Protein AF-A0A838MHH5-F1 (afdb_monomer)

Secondary structure (DSSP, 8-state):
----HHHHHHSHHHHHHHHHHHHHHHHHHHHHHHHHHHHHSPEEEE-TTT-EEEETTS-EEETTTTT-PPPTT----HHHHHHHHHHHHS-TT-TTTEETTEE-HHHHHHH-SS--SS--EEEE--EEEE--HHHHHHHHHHHHHHHHHHHHHHHHHHHHHHHHSS----

pLDDT: mean 81.06, std 14.37, range [37.75, 97.44]

Sequence (170 aa):
MEITIKTLNKKWWYRLLKICYIFCFLTAVIIFLFGVYFIFVPIKTFDNNKSYILCDNERKFNLEENNILLGSNGYISLSNDKKFKLLCSYDPNDPTIINNGKISFSQLMFESKIAPKTKNYQLISFYKSVGNLEIAFLYLFTGLFVILITFEIIKRIFYYVLLGSVNPNK

Structure (mmCIF, N/CA/C/O backbone):
data_AF-A0A838MHH5-F1
#
_entry.id   AF-A0A838MHH5-F1
#
loop_
_atom_site.group_PDB
_atom_site.id
_atom_site.type_symbol
_atom_site.label_atom_id
_atom_site.label_alt_id
_atom_site.label_comp_id
_atom_site.label_asym_id
_atom_site.label_entity_id
_atom_site.label_seq_id
_atom_site.pdbx_PDB_ins_code
_atom_site.Cartn_x
_atom_site.Cartn_y
_atom_site.Cartn_z
_atom_site.occupancy
_atom_site.B_iso_or_equiv
_atom_site.auth_seq_id
_atom_site.auth_comp_id
_atom_site.auth_asym_id
_atom_site.auth_atom_id
_atom_site.pdbx_PDB_model_num
ATOM 1 N N . MET A 1 1 ? -31.224 -4.462 46.125 1.00 50.81 1 MET A N 1
ATOM 2 C CA . MET A 1 1 ? -30.510 -3.167 46.002 1.00 50.81 1 MET A CA 1
ATOM 3 C C . MET A 1 1 ? -30.428 -2.831 44.519 1.00 50.81 1 MET A C 1
ATOM 5 O O . MET A 1 1 ? -29.683 -3.496 43.811 1.00 50.81 1 MET A O 1
ATOM 9 N N . GLU A 1 2 ? -31.233 -1.884 44.029 1.00 56.06 2 GLU A N 1
ATOM 10 C CA . GLU A 1 2 ? -31.250 -1.525 42.603 1.00 56.06 2 GLU A CA 1
ATOM 11 C C . GLU A 1 2 ? -29.919 -0.895 42.181 1.00 56.06 2 GLU A C 1
ATOM 13 O O . GLU A 1 2 ? -29.506 0.165 42.666 1.00 56.06 2 GLU A O 1
ATOM 18 N N . ILE A 1 3 ? -29.221 -1.558 41.264 1.00 60.50 3 ILE A N 1
ATOM 1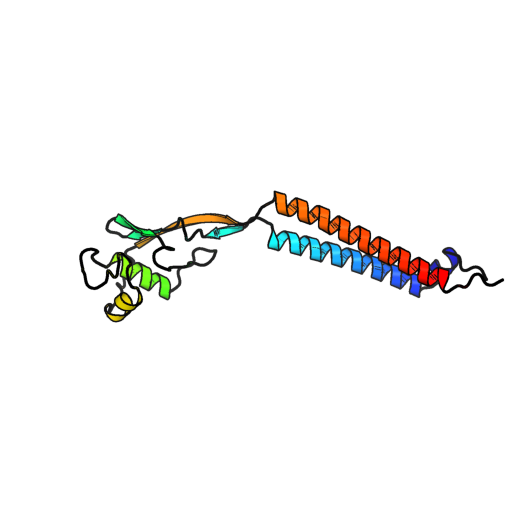9 C CA . ILE A 1 3 ? -27.987 -1.039 40.689 1.00 60.50 3 ILE A CA 1
ATOM 20 C C . ILE A 1 3 ? -28.371 -0.075 39.565 1.00 60.50 3 ILE A C 1
ATOM 22 O O . ILE A 1 3 ? -28.648 -0.463 38.437 1.00 60.50 3 ILE A O 1
ATOM 26 N N . THR A 1 4 ? -28.410 1.213 39.895 1.00 72.12 4 THR A N 1
ATOM 27 C CA . THR A 1 4 ? -28.671 2.288 38.934 1.00 72.12 4 THR A CA 1
ATOM 28 C C . THR A 1 4 ? -27.379 2.773 38.270 1.00 72.12 4 THR A C 1
ATOM 30 O O . THR A 1 4 ? -26.286 2.677 38.825 1.00 72.12 4 THR A O 1
ATOM 33 N N . ILE A 1 5 ? -27.479 3.392 37.088 1.00 71.00 5 ILE A N 1
ATOM 34 C CA . ILE A 1 5 ? -26.324 3.976 36.368 1.00 71.00 5 ILE A CA 1
ATOM 35 C C . ILE A 1 5 ? -25.509 4.928 37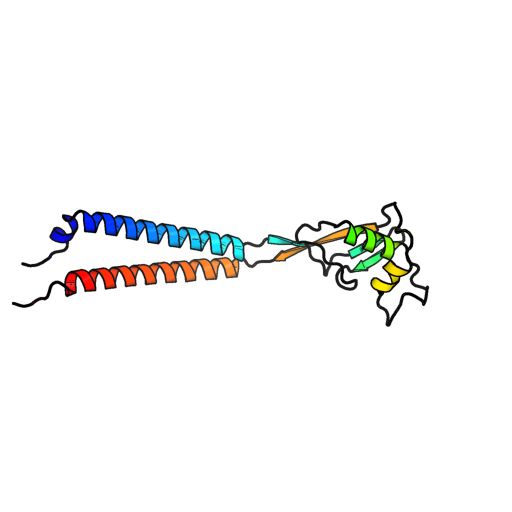.270 1.00 71.00 5 ILE A C 1
ATOM 37 O O . ILE A 1 5 ? -24.282 5.010 37.158 1.00 71.00 5 ILE A O 1
ATOM 41 N N . LYS A 1 6 ? -26.173 5.611 38.215 1.00 73.75 6 LYS A N 1
ATOM 42 C CA . LYS A 1 6 ? -25.536 6.482 39.214 1.00 73.75 6 LYS A CA 1
ATOM 43 C C . LYS A 1 6 ? -24.605 5.723 40.169 1.00 73.75 6 LYS A C 1
ATOM 45 O O . LYS A 1 6 ? -23.566 6.274 40.534 1.00 73.75 6 LYS A O 1
ATOM 50 N N . THR A 1 7 ? -24.924 4.485 40.555 1.00 77.50 7 THR A N 1
ATOM 51 C CA . THR A 1 7 ? -24.066 3.686 41.448 1.00 77.50 7 THR A CA 1
ATOM 52 C C . THR A 1 7 ? -22.861 3.106 40.707 1.00 77.50 7 THR A C 1
ATOM 54 O O . THR A 1 7 ? -21.764 3.110 41.268 1.00 77.50 7 THR A O 1
ATOM 57 N N . LEU A 1 8 ? -22.997 2.728 39.425 1.00 73.00 8 LEU A N 1
ATOM 58 C CA . LEU A 1 8 ? -21.847 2.339 38.588 1.00 73.00 8 LEU A CA 1
ATOM 59 C C . LEU A 1 8 ? -20.868 3.497 38.382 1.00 73.00 8 LEU A C 1
ATOM 61 O O . LEU A 1 8 ? -19.663 3.314 38.520 1.00 73.00 8 LEU A O 1
ATOM 65 N N . ASN A 1 9 ? -21.364 4.707 38.108 1.00 77.12 9 ASN A N 1
ATOM 66 C CA . ASN A 1 9 ? -20.514 5.878 37.847 1.00 77.12 9 ASN A CA 1
ATOM 67 C C . ASN A 1 9 ? -19.674 6.333 39.058 1.00 77.12 9 ASN A C 1
ATOM 69 O O . ASN A 1 9 ? -18.694 7.073 38.897 1.00 77.12 9 ASN A O 1
ATOM 73 N N . LYS A 1 10 ? -20.046 5.909 40.272 1.00 81.88 10 LYS A N 1
ATOM 74 C CA . LYS A 1 10 ? -19.247 6.127 41.485 1.00 81.88 10 LYS A CA 1
ATOM 75 C C . LYS A 1 10 ? -18.082 5.145 41.609 1.00 81.88 10 LYS A C 1
ATOM 77 O O . LYS A 1 10 ? -17.098 5.484 42.259 1.00 81.88 10 LYS A O 1
ATOM 82 N N . LYS A 1 11 ? -18.154 3.965 40.984 1.00 85.44 11 LYS A N 1
ATOM 83 C CA . LYS A 1 11 ? -17.076 2.975 41.054 1.00 85.44 11 LYS A CA 1
ATOM 84 C C . LYS A 1 11 ? -15.917 3.383 40.143 1.00 85.44 11 LYS A C 1
ATOM 86 O O . LYS A 1 11 ? -16.105 3.659 38.959 1.00 85.44 11 LYS A O 1
ATOM 91 N N . TRP A 1 12 ? -14.705 3.393 40.694 1.00 88.56 12 TRP A N 1
ATOM 92 C CA . TRP A 1 12 ? -13.498 3.806 39.971 1.00 88.56 12 TRP A CA 1
ATOM 93 C C . TRP A 1 12 ? -13.199 2.910 38.757 1.00 88.56 12 TRP A C 1
ATOM 95 O O . TRP A 1 12 ? -12.916 3.421 37.676 1.00 88.56 12 TRP A O 1
ATOM 105 N N . TRP A 1 13 ? -13.392 1.592 38.883 1.00 83.44 13 TRP A N 1
ATOM 106 C CA . TRP A 1 13 ? -13.162 0.636 37.790 1.00 83.44 13 TRP A CA 1
ATOM 107 C C . TRP A 1 13 ? -14.055 0.892 36.560 1.00 83.44 13 TRP A C 1
ATOM 109 O O . TRP A 1 13 ? -13.610 0.728 35.428 1.00 83.44 13 TRP A O 1
ATOM 119 N N . TYR A 1 14 ? -15.290 1.368 36.758 1.00 84.88 14 TYR A N 1
ATOM 120 C CA . TYR A 1 14 ? -16.200 1.697 35.656 1.00 84.88 14 TYR A CA 1
ATOM 121 C C . TYR A 1 14 ? -15.755 2.960 34.906 1.00 84.88 14 TYR A C 1
ATOM 123 O O . TYR A 1 14 ? -15.930 3.063 33.693 1.00 84.88 14 TYR A O 1
ATOM 131 N N . ARG A 1 15 ? -15.131 3.919 35.607 1.00 86.94 15 ARG A N 1
ATOM 132 C CA . ARG A 1 15 ? -14.517 5.096 34.971 1.00 86.94 15 ARG A CA 1
ATOM 133 C C . ARG A 1 15 ? -13.304 4.696 34.136 1.00 86.94 15 ARG A C 1
ATOM 135 O O . ARG A 1 15 ? -13.184 5.160 33.008 1.00 86.94 15 ARG A O 1
ATOM 142 N N . LEU A 1 16 ? -12.462 3.804 34.658 1.00 90.69 16 LEU A N 1
ATOM 143 C CA . LEU A 1 16 ? -11.313 3.273 33.924 1.00 90.69 16 LEU A CA 1
ATOM 144 C C . LEU A 1 16 ? -11.762 2.524 32.664 1.00 90.69 16 LEU A C 1
ATOM 146 O O . LEU A 1 16 ? -11.252 2.793 31.583 1.00 90.69 16 LEU A O 1
ATOM 150 N N . LEU A 1 17 ? -12.789 1.678 32.767 1.00 88.75 17 LEU A N 1
ATOM 151 C CA . LEU A 1 17 ? -13.323 0.951 31.616 1.00 88.75 17 LEU A CA 1
ATOM 152 C C . LEU A 1 17 ? -13.878 1.886 30.533 1.00 88.75 17 LEU A C 1
ATOM 154 O O . LEU A 1 17 ? -13.635 1.655 29.353 1.00 88.75 17 LEU A O 1
ATOM 158 N N . LYS A 1 18 ? -14.561 2.975 30.909 1.00 88.25 18 LYS A N 1
ATOM 159 C CA . LYS A 1 18 ? -14.991 4.005 29.947 1.00 88.25 18 LYS A CA 1
ATOM 160 C C . LYS A 1 18 ? -13.818 4.647 29.213 1.00 88.25 18 LYS A C 1
ATOM 162 O O . LYS A 1 18 ? -13.904 4.845 28.005 1.00 88.25 18 LYS A O 1
ATOM 167 N N . ILE A 1 19 ? -12.743 4.969 29.932 1.00 93.75 19 ILE A N 1
ATOM 168 C CA . ILE A 1 19 ? -11.533 5.543 29.333 1.00 93.75 19 ILE A CA 1
ATOM 169 C C . ILE A 1 19 ? -10.912 4.536 28.361 1.00 93.75 19 ILE A C 1
ATOM 171 O O . ILE A 1 19 ? -10.637 4.898 27.221 1.00 93.75 19 ILE A O 1
ATOM 175 N N . CYS A 1 20 ? -10.772 3.270 28.765 1.00 93.75 20 CYS A N 1
ATOM 176 C CA . CYS A 1 20 ? -10.276 2.206 27.891 1.00 93.75 20 CYS A CA 1
ATOM 177 C C . CYS A 1 20 ? -11.150 2.034 26.642 1.00 93.75 20 CYS A C 1
ATOM 179 O O . CYS A 1 20 ? -10.620 1.948 25.543 1.00 93.75 20 CYS A O 1
ATOM 181 N N . TYR A 1 21 ? -12.477 2.049 26.786 1.00 93.31 21 TYR A N 1
ATOM 182 C CA . TYR A 1 21 ? -13.409 1.959 25.661 1.00 93.31 21 TYR A CA 1
ATOM 183 C C . TYR A 1 21 ? -13.223 3.112 24.665 1.00 93.31 21 TYR A C 1
ATOM 185 O O . TYR A 1 21 ? -13.099 2.870 23.466 1.00 93.31 21 TYR A O 1
ATOM 193 N N . ILE A 1 22 ? -13.160 4.359 25.152 1.00 94.56 22 ILE A N 1
ATOM 194 C CA . ILE A 1 22 ? -12.944 5.540 24.300 1.00 94.56 22 ILE A CA 1
ATOM 195 C C . ILE A 1 22 ? -11.576 5.455 23.618 1.00 94.56 22 ILE A C 1
ATOM 197 O O . ILE A 1 22 ? -11.472 5.722 22.424 1.00 94.56 22 ILE A O 1
ATOM 201 N N . PHE A 1 23 ? -10.541 5.045 24.350 1.00 97.00 23 PHE A N 1
ATOM 202 C CA . PHE A 1 23 ? -9.203 4.874 23.797 1.00 97.00 23 PHE A CA 1
ATOM 203 C C . PHE A 1 23 ? -9.182 3.818 22.684 1.00 97.00 23 PHE A C 1
ATOM 205 O O . PHE A 1 23 ? -8.705 4.111 21.594 1.00 97.00 23 PHE A O 1
ATOM 212 N N . CYS A 1 24 ? -9.763 2.636 22.911 1.00 96.62 24 CYS A N 1
ATOM 213 C CA . CYS A 1 24 ? -9.881 1.581 21.901 1.00 96.62 24 CYS A CA 1
ATOM 214 C C . CYS A 1 24 ? -10.680 2.025 20.668 1.00 96.62 24 CYS A C 1
ATOM 216 O O . CYS A 1 24 ? -10.334 1.660 19.548 1.00 96.62 24 CYS A O 1
ATOM 218 N N . PHE A 1 25 ? -11.740 2.813 20.858 1.00 96.38 25 PHE A N 1
ATOM 219 C CA . PHE A 1 25 ? -12.507 3.373 19.748 1.00 96.38 25 PHE A CA 1
ATOM 220 C C . PHE A 1 25 ? -11.655 4.330 18.908 1.00 96.38 25 PHE A C 1
ATOM 222 O O . PHE A 1 25 ? -11.587 4.193 17.687 1.00 96.38 25 PHE A O 1
ATOM 229 N N . LEU A 1 26 ? -10.961 5.269 19.557 1.00 97.06 26 LEU A N 1
ATOM 230 C CA . LEU A 1 26 ? -10.106 6.234 18.869 1.00 97.06 26 LEU A CA 1
ATOM 231 C C . LEU A 1 26 ? -8.954 5.549 18.132 1.00 97.06 26 LEU A C 1
ATOM 233 O O . LEU A 1 26 ? -8.691 5.882 16.979 1.00 97.06 26 LEU A O 1
ATOM 237 N N . THR A 1 27 ? -8.292 4.570 18.754 1.00 97.38 27 THR A N 1
ATOM 238 C CA . THR A 1 27 ? -7.209 3.829 18.094 1.00 97.38 27 THR A CA 1
ATOM 239 C C . THR A 1 27 ? -7.717 3.026 16.901 1.00 97.38 27 THR A C 1
ATOM 241 O O . THR A 1 27 ? -7.071 3.051 15.855 1.00 97.38 27 THR A O 1
ATOM 244 N N . ALA A 1 28 ? -8.889 2.388 17.000 1.00 97.06 28 ALA A N 1
ATOM 245 C CA . ALA A 1 28 ? -9.505 1.680 15.878 1.00 97.06 28 ALA A CA 1
ATOM 246 C C . ALA A 1 28 ? -9.802 2.617 14.696 1.00 97.06 28 ALA A C 1
ATOM 248 O O . ALA A 1 28 ? -9.475 2.285 13.556 1.00 97.06 28 ALA A O 1
ATOM 249 N N . VAL A 1 29 ? -10.357 3.805 14.961 1.00 96.88 29 VAL A N 1
ATOM 250 C CA . VAL A 1 29 ? -10.614 4.819 13.924 1.00 96.88 29 VAL A CA 1
ATOM 251 C C . VAL A 1 29 ? -9.309 5.284 13.276 1.00 96.88 29 VAL A C 1
ATOM 253 O O . VAL A 1 29 ? -9.224 5.327 12.053 1.00 96.88 29 VAL A O 1
ATOM 256 N N . ILE A 1 30 ? -8.277 5.588 14.067 1.00 96.94 30 ILE A N 1
ATOM 257 C CA . ILE A 1 30 ? -6.980 6.042 13.545 1.00 96.94 30 ILE A CA 1
ATOM 258 C C . ILE A 1 30 ? -6.347 4.970 12.650 1.00 96.94 30 ILE A C 1
ATOM 260 O O . ILE A 1 30 ? -5.982 5.267 11.514 1.00 96.94 30 ILE A O 1
ATOM 264 N N . ILE A 1 31 ? -6.256 3.723 13.125 1.00 96.69 31 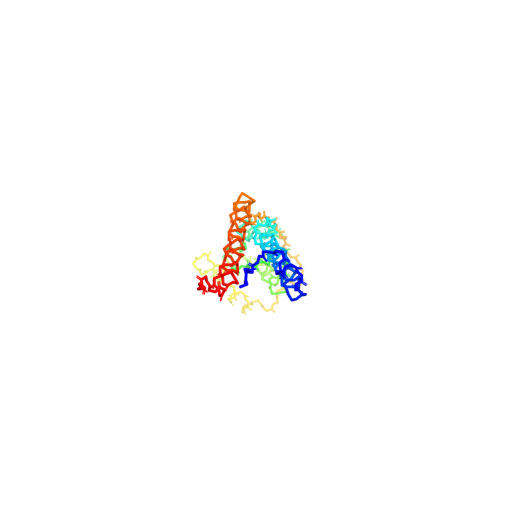ILE A N 1
ATOM 265 C CA . ILE A 1 31 ? -5.690 2.604 12.355 1.00 96.69 31 ILE A CA 1
ATOM 266 C C . ILE A 1 31 ? -6.456 2.413 11.045 1.00 96.69 31 ILE A C 1
ATOM 268 O O . ILE A 1 31 ? -5.843 2.244 9.991 1.00 96.69 31 ILE A O 1
ATOM 272 N N . PHE A 1 32 ? -7.786 2.485 11.097 1.00 96.38 32 PHE A N 1
ATOM 273 C CA . PHE A 1 32 ? -8.625 2.366 9.914 1.00 96.38 32 PHE A CA 1
ATOM 274 C C . PHE A 1 32 ? -8.365 3.488 8.898 1.00 96.38 32 PHE A C 1
ATOM 276 O O . PHE A 1 32 ? -8.154 3.204 7.719 1.00 96.38 32 PHE A O 1
ATOM 283 N N . LEU A 1 33 ? -8.311 4.748 9.344 1.00 94.94 33 LEU A N 1
ATOM 284 C CA . LEU A 1 33 ? -8.021 5.893 8.474 1.00 94.94 33 LEU A CA 1
ATOM 285 C C . LEU A 1 33 ? -6.645 5.771 7.808 1.00 94.94 33 LEU A C 1
ATOM 287 O O . LEU A 1 33 ? -6.528 5.993 6.603 1.00 94.94 33 LEU A O 1
ATOM 291 N N . PHE A 1 34 ? -5.620 5.364 8.563 1.00 94.88 34 PHE A N 1
ATOM 292 C CA . PHE A 1 34 ? -4.296 5.096 8.001 1.00 94.88 34 PHE A CA 1
ATOM 293 C C . PHE A 1 34 ? -4.333 3.952 6.982 1.00 94.88 34 PHE A C 1
ATOM 295 O O . PHE A 1 34 ? -3.766 4.087 5.900 1.00 94.88 34 PHE A O 1
ATOM 302 N N . GLY A 1 35 ? -5.031 2.854 7.283 1.00 93.12 35 GLY A N 1
ATOM 303 C CA . GLY A 1 35 ? -5.183 1.728 6.359 1.00 93.12 35 GLY A CA 1
ATOM 304 C C . GLY A 1 35 ? -5.818 2.144 5.031 1.00 93.12 35 GLY A C 1
ATOM 305 O O . GLY A 1 35 ? -5.290 1.821 3.968 1.00 93.12 35 GLY A O 1
ATOM 306 N N . VAL A 1 36 ? -6.901 2.927 5.077 1.00 92.19 36 VAL A N 1
ATOM 307 C CA . VAL A 1 36 ? -7.553 3.444 3.864 1.00 92.19 36 VAL A CA 1
ATOM 308 C C . VAL A 1 36 ? -6.614 4.366 3.082 1.00 92.19 36 VAL A C 1
ATOM 310 O O . VAL A 1 36 ? -6.512 4.238 1.862 1.00 92.19 36 VAL A O 1
ATOM 313 N N . TYR A 1 37 ? -5.892 5.253 3.772 1.00 89.38 37 TYR A N 1
ATOM 314 C CA . TYR A 1 37 ? -4.937 6.163 3.142 1.00 89.38 37 TYR A CA 1
ATOM 315 C C . TYR A 1 37 ? -3.842 5.409 2.374 1.00 89.38 37 TYR A C 1
ATOM 317 O O . TYR A 1 37 ? -3.611 5.687 1.200 1.00 89.38 37 TYR A O 1
ATOM 325 N N . PHE A 1 38 ? -3.198 4.421 3.000 1.00 87.75 38 PHE A N 1
ATOM 326 C CA . PHE A 1 38 ? -2.094 3.689 2.372 1.00 87.75 38 PHE A CA 1
ATOM 327 C C . PHE A 1 38 ? -2.524 2.786 1.212 1.00 87.75 38 PHE A C 1
ATOM 329 O O . PHE A 1 38 ? -1.722 2.542 0.314 1.00 87.75 38 PHE A O 1
ATOM 336 N N . ILE A 1 39 ? -3.758 2.277 1.231 1.00 86.50 39 ILE A N 1
ATOM 337 C CA . ILE A 1 39 ? -4.228 1.314 0.228 1.00 86.50 39 ILE A CA 1
ATOM 338 C C . ILE A 1 39 ? -4.851 2.014 -0.984 1.00 86.50 39 ILE A C 1
ATOM 340 O O . ILE A 1 39 ? -4.642 1.574 -2.114 1.00 86.50 39 ILE A O 1
ATOM 344 N N . PHE A 1 40 ? -5.630 3.078 -0.772 1.00 85.44 40 PHE A N 1
ATOM 345 C CA . PHE A 1 40 ? -6.510 3.609 -1.819 1.00 85.44 40 PHE A CA 1
ATOM 346 C C . PHE A 1 40 ? -6.109 4.976 -2.368 1.00 85.44 40 PHE A C 1
ATOM 348 O O . PHE A 1 40 ? -6.620 5.370 -3.421 1.00 85.44 40 PHE A O 1
ATOM 355 N N . VAL A 1 41 ? -5.213 5.707 -1.697 1.00 81.69 41 VAL A N 1
ATOM 356 C CA . VAL A 1 41 ? -4.759 7.002 -2.214 1.00 81.69 41 VAL A CA 1
ATOM 357 C C . VAL A 1 41 ? -3.936 6.773 -3.479 1.00 81.69 41 VAL A C 1
ATOM 359 O O . VAL A 1 41 ? -2.993 5.981 -3.461 1.00 81.69 41 VAL A O 1
ATOM 362 N N . PRO A 1 42 ? -4.279 7.454 -4.588 1.00 81.94 42 PRO A N 1
ATOM 363 C CA . PRO A 1 42 ? -3.604 7.248 -5.852 1.00 81.94 42 PRO A CA 1
ATOM 364 C C . PRO A 1 42 ? -2.125 7.607 -5.741 1.00 81.94 42 PRO A C 1
ATOM 366 O O . PRO A 1 42 ? -1.761 8.758 -5.492 1.00 81.94 42 PRO A O 1
ATOM 369 N N . ILE A 1 43 ? -1.273 6.615 -5.982 1.00 83.44 43 ILE A N 1
ATOM 370 C CA . ILE A 1 43 ? 0.168 6.806 -6.111 1.00 83.44 43 ILE A CA 1
ATOM 371 C C . ILE A 1 43 ? 0.555 6.761 -7.585 1.00 83.44 43 ILE A C 1
ATOM 373 O O . ILE A 1 43 ? 0.070 5.939 -8.370 1.00 83.44 43 ILE A O 1
ATOM 377 N N . LYS A 1 44 ? 1.447 7.673 -7.978 1.00 84.25 44 LYS A N 1
ATOM 378 C CA . LYS A 1 44 ? 2.063 7.637 -9.305 1.00 84.25 44 LYS A CA 1
ATOM 379 C C . LYS A 1 44 ? 3.046 6.476 -9.325 1.00 84.25 44 LYS A C 1
ATOM 381 O O . LYS A 1 44 ? 4.007 6.468 -8.563 1.00 84.25 44 LYS A O 1
ATOM 386 N N . THR A 1 45 ? 2.797 5.507 -10.193 1.00 86.94 45 THR A N 1
ATOM 387 C CA . THR A 1 45 ? 3.666 4.345 -10.384 1.00 86.94 45 THR A CA 1
ATOM 388 C C . THR A 1 45 ? 4.195 4.329 -11.807 1.00 86.94 45 THR A C 1
ATOM 390 O O . THR A 1 45 ? 3.528 4.782 -12.741 1.00 86.94 45 THR A O 1
ATOM 393 N N . PHE A 1 46 ? 5.418 3.840 -11.964 1.00 88.62 46 PHE A N 1
ATOM 394 C CA . PHE A 1 46 ? 6.037 3.651 -13.267 1.00 88.62 46 PHE A CA 1
ATOM 395 C C . PHE A 1 46 ? 5.217 2.680 -14.134 1.00 88.62 46 PHE A C 1
ATOM 397 O O . PHE A 1 46 ? 4.849 1.590 -13.689 1.00 88.62 46 PHE A O 1
ATOM 404 N N . ASP A 1 47 ? 4.922 3.073 -15.373 1.00 89.25 47 ASP A N 1
ATOM 405 C CA . ASP A 1 47 ? 4.149 2.267 -16.316 1.00 89.25 47 ASP A CA 1
ATOM 406 C C . ASP A 1 47 ? 5.084 1.512 -17.269 1.00 89.25 47 ASP A C 1
ATOM 408 O O . ASP A 1 47 ? 5.481 2.042 -18.308 1.00 89.25 47 ASP A O 1
ATOM 412 N N . ASN A 1 48 ? 5.451 0.275 -16.913 1.00 87.56 48 ASN A N 1
ATOM 413 C CA . ASN A 1 48 ? 6.341 -0.568 -17.726 1.00 87.56 48 ASN A CA 1
ATOM 414 C C . ASN A 1 48 ? 5.773 -0.863 -19.127 1.00 87.56 48 ASN A C 1
ATOM 416 O O . ASN A 1 48 ? 6.546 -1.054 -20.055 1.00 87.56 48 ASN A O 1
ATOM 420 N N . ASN A 1 49 ? 4.449 -0.844 -19.291 1.00 88.25 49 ASN A N 1
ATOM 421 C CA . ASN A 1 49 ? 3.779 -1.245 -20.529 1.00 88.25 49 ASN A CA 1
ATOM 422 C C . ASN A 1 49 ? 3.848 -0.141 -21.594 1.00 88.25 49 ASN A C 1
ATOM 424 O O . ASN A 1 49 ? 3.865 -0.412 -22.793 1.00 88.25 49 ASN A O 1
ATOM 428 N N . LYS A 1 50 ? 3.865 1.124 -21.152 1.00 90.88 50 LYS A N 1
ATOM 429 C CA . LYS A 1 50 ? 3.979 2.302 -22.029 1.00 90.88 50 LYS A CA 1
ATOM 430 C C . LYS A 1 50 ? 5.399 2.843 -22.118 1.00 90.88 50 LYS A C 1
ATOM 432 O O . LYS A 1 50 ? 5.728 3.540 -23.073 1.00 90.88 50 LYS A O 1
ATOM 437 N N . SER A 1 51 ? 6.220 2.565 -21.111 1.00 91.38 51 SER A N 1
ATOM 438 C CA . SER A 1 51 ? 7.612 2.997 -21.079 1.00 91.38 51 SER A CA 1
ATOM 439 C C . SER A 1 51 ? 8.464 2.174 -22.035 1.00 91.38 51 SER A C 1
ATOM 441 O O . SER A 1 51 ? 8.297 0.964 -22.177 1.00 91.38 51 SER A O 1
ATOM 443 N N . TYR A 1 52 ? 9.401 2.847 -22.691 1.00 92.19 52 TYR A N 1
ATOM 444 C CA . TYR A 1 52 ? 10.270 2.238 -23.687 1.00 92.19 52 TYR A CA 1
ATOM 445 C C . TYR A 1 52 ? 11.674 2.832 -23.608 1.00 92.19 52 TYR A C 1
ATOM 447 O O . TYR A 1 52 ? 11.883 3.949 -23.122 1.00 92.19 52 TYR A O 1
ATOM 455 N N . ILE A 1 53 ? 12.648 2.076 -24.102 1.00 92.38 53 ILE A N 1
ATOM 456 C CA . ILE A 1 53 ? 13.998 2.579 -24.343 1.00 92.38 53 ILE A CA 1
ATOM 457 C C . ILE A 1 53 ? 14.093 3.089 -25.779 1.00 92.38 53 ILE A C 1
ATOM 459 O O . ILE A 1 53 ? 13.624 2.434 -26.708 1.00 92.38 53 ILE A O 1
ATOM 463 N N . LEU A 1 54 ? 14.675 4.272 -25.944 1.00 93.19 54 LEU A N 1
ATOM 464 C CA . LEU A 1 54 ? 15.058 4.851 -27.223 1.00 93.19 54 LEU A CA 1
ATOM 465 C C . LEU A 1 54 ? 16.573 4.717 -27.355 1.00 93.19 54 LEU A C 1
ATOM 467 O O . LEU A 1 54 ? 17.309 5.242 -26.524 1.00 93.19 54 LEU A O 1
ATOM 471 N N . CYS A 1 55 ? 17.037 3.992 -28.357 1.00 90.62 55 CYS A N 1
ATOM 472 C CA . CYS A 1 55 ? 18.461 3.845 -28.630 1.00 90.62 55 CYS A CA 1
ATOM 473 C C . CYS A 1 55 ? 18.981 5.028 -29.453 1.00 90.62 55 CYS A C 1
ATOM 475 O O . CYS A 1 55 ? 18.204 5.693 -30.138 1.00 90.62 55 CYS A O 1
ATOM 477 N N . ASP A 1 56 ? 20.297 5.246 -29.454 1.00 89.81 56 ASP A N 1
ATOM 478 C CA . ASP A 1 56 ? 20.924 6.320 -30.248 1.00 89.81 56 ASP A CA 1
ATOM 479 C C . ASP A 1 56 ? 20.668 6.178 -31.759 1.00 89.81 56 ASP A C 1
ATOM 481 O O . ASP A 1 56 ? 20.705 7.155 -32.496 1.00 89.81 56 ASP A O 1
ATOM 485 N N . ASN A 1 57 ? 20.359 4.964 -32.224 1.00 86.50 57 ASN A N 1
ATOM 486 C CA . ASN A 1 57 ? 19.942 4.690 -33.598 1.00 86.50 57 ASN A CA 1
ATOM 487 C C . ASN A 1 57 ? 18.423 4.787 -33.819 1.00 86.50 57 ASN A C 1
ATOM 489 O O . ASN A 1 57 ? 17.883 4.115 -34.693 1.00 86.50 57 ASN A O 1
ATOM 493 N N . GLU A 1 58 ? 17.732 5.572 -32.988 1.00 87.12 58 GLU A N 1
ATOM 494 C CA . GLU A 1 58 ? 16.295 5.887 -33.043 1.00 87.12 58 GLU A CA 1
ATOM 495 C C . GLU A 1 58 ? 15.335 4.697 -32.861 1.00 87.12 58 GLU A C 1
ATOM 497 O O . GLU A 1 58 ? 14.109 4.857 -32.871 1.00 87.12 58 GLU A O 1
ATOM 502 N N . ARG A 1 59 ? 15.865 3.494 -32.622 1.00 85.94 59 ARG A N 1
ATOM 503 C CA . ARG A 1 59 ? 15.056 2.303 -32.351 1.00 85.94 59 ARG A CA 1
ATOM 504 C C . ARG A 1 59 ? 14.390 2.384 -30.989 1.00 85.94 59 ARG A C 1
ATOM 506 O O . ARG A 1 59 ? 14.983 2.847 -30.014 1.00 85.94 59 ARG A O 1
ATOM 513 N N . LYS A 1 60 ? 13.165 1.867 -30.921 1.00 90.00 60 LYS A N 1
ATOM 514 C CA . LYS A 1 60 ? 12.352 1.834 -29.706 1.00 90.00 60 LYS A CA 1
ATOM 515 C C . LYS A 1 60 ? 12.121 0.394 -29.284 1.00 90.00 60 LYS A C 1
ATOM 517 O O . LYS A 1 60 ? 11.655 -0.403 -30.092 1.00 90.00 60 LYS A O 1
ATOM 522 N N . PHE A 1 61 ? 12.394 0.085 -28.022 1.00 87.31 61 PHE A N 1
ATOM 523 C CA . PHE A 1 61 ? 12.066 -1.215 -27.441 1.00 87.31 61 PHE A CA 1
ATOM 524 C C . PHE A 1 61 ? 11.180 -1.029 -26.214 1.00 87.31 61 PHE A C 1
ATOM 526 O O . PHE A 1 61 ? 11.538 -0.302 -25.284 1.00 87.31 61 PHE A O 1
ATOM 533 N N . ASN A 1 62 ? 10.022 -1.688 -26.210 1.00 88.38 62 ASN A N 1
ATOM 534 C CA . ASN A 1 62 ? 9.125 -1.693 -25.062 1.00 88.38 62 ASN A CA 1
ATOM 535 C C . ASN A 1 62 ? 9.743 -2.508 -23.914 1.00 88.38 62 ASN A C 1
ATOM 537 O O . ASN A 1 62 ? 10.352 -3.557 -24.141 1.00 88.38 62 ASN A O 1
ATOM 541 N N . LEU A 1 63 ? 9.613 -2.026 -22.679 1.00 86.88 63 LEU A N 1
ATOM 542 C CA . LEU A 1 63 ? 10.173 -2.699 -21.509 1.00 86.88 63 LEU A CA 1
ATOM 543 C C . LEU A 1 63 ? 9.479 -4.035 -21.214 1.00 86.88 63 LEU A C 1
ATOM 545 O O . LEU A 1 63 ? 10.162 -5.027 -20.952 1.00 86.88 63 LEU A O 1
ATOM 549 N N . GLU A 1 64 ? 8.146 -4.079 -21.285 1.00 84.88 64 GLU A N 1
ATOM 550 C CA . GLU A 1 64 ? 7.357 -5.271 -20.945 1.00 84.88 64 GLU A CA 1
ATOM 551 C C . GLU A 1 64 ? 7.600 -6.411 -21.943 1.00 84.88 64 GLU A C 1
ATOM 553 O O . GLU A 1 64 ? 7.868 -7.542 -21.540 1.00 84.88 64 GLU A O 1
ATOM 558 N N . GLU A 1 65 ? 7.624 -6.100 -23.242 1.00 82.25 65 GLU A N 1
ATOM 559 C CA . GLU A 1 65 ? 7.898 -7.074 -24.310 1.00 82.25 65 GLU A CA 1
ATOM 560 C C . GLU A 1 65 ? 9.275 -7.739 -24.165 1.00 82.25 65 GLU A C 1
ATOM 562 O O . GLU A 1 65 ? 9.455 -8.898 -24.543 1.00 82.25 65 GLU A O 1
ATOM 567 N N . ASN A 1 66 ? 10.235 -7.021 -23.575 1.00 78.50 66 ASN A N 1
ATOM 568 C CA . ASN A 1 66 ? 11.602 -7.485 -23.350 1.00 78.50 66 ASN A CA 1
ATOM 569 C C . ASN A 1 66 ? 11.831 -8.044 -21.933 1.00 78.50 66 ASN A C 1
ATOM 571 O O . ASN A 1 66 ? 12.977 -8.275 -21.538 1.00 78.50 66 ASN A O 1
ATOM 575 N N . ASN A 1 67 ? 10.763 -8.291 -21.161 1.00 80.38 67 ASN A N 1
ATOM 576 C CA . ASN A 1 67 ? 10.820 -8.783 -19.779 1.00 80.38 67 ASN A CA 1
ATOM 577 C C . ASN A 1 67 ? 11.704 -7.913 -18.863 1.00 80.38 67 ASN A C 1
ATOM 579 O O . ASN A 1 67 ? 12.428 -8.424 -17.997 1.00 80.38 67 ASN A O 1
ATOM 583 N N . ILE A 1 68 ? 11.682 -6.593 -19.066 1.00 81.00 68 ILE A N 1
ATOM 584 C CA . ILE A 1 68 ? 12.393 -5.641 -18.217 1.00 81.00 68 ILE A CA 1
ATOM 585 C C . ILE A 1 68 ? 11.383 -4.942 -17.323 1.00 81.00 68 ILE A C 1
ATOM 587 O O . ILE A 1 68 ? 10.573 -4.138 -17.766 1.00 81.00 68 ILE A O 1
ATOM 591 N N . LEU A 1 69 ? 11.459 -5.246 -16.032 1.00 81.69 69 LEU A N 1
ATOM 592 C CA . LEU A 1 69 ? 10.617 -4.633 -15.018 1.00 81.69 69 LEU A CA 1
ATOM 593 C C . LEU A 1 69 ? 11.444 -3.606 -14.250 1.00 81.69 69 LEU A C 1
ATOM 595 O O . LEU A 1 69 ? 12.461 -3.939 -13.628 1.00 81.69 69 LEU A O 1
ATOM 599 N N . LEU A 1 70 ? 11.010 -2.349 -14.307 1.00 85.19 70 LEU A N 1
ATOM 600 C CA . LEU A 1 70 ? 11.507 -1.291 -13.438 1.00 85.19 70 LEU A CA 1
ATOM 601 C C . LEU A 1 70 ? 10.580 -1.156 -12.227 1.00 85.19 70 LEU A C 1
ATOM 603 O O . LEU A 1 70 ? 9.368 -1.363 -12.321 1.00 85.19 70 LEU A O 1
ATOM 607 N N . GLY A 1 71 ? 11.174 -0.839 -11.073 1.00 79.25 71 GLY A N 1
ATOM 608 C CA . GLY A 1 71 ? 10.420 -0.582 -9.846 1.00 79.25 71 GLY A CA 1
ATOM 609 C C . GLY A 1 71 ? 9.577 0.692 -9.952 1.00 79.25 71 GLY A C 1
ATOM 610 O O . GLY A 1 71 ? 9.749 1.486 -10.875 1.00 79.25 71 GLY A O 1
ATOM 611 N N . SER A 1 72 ? 8.711 0.931 -8.964 1.00 74.19 72 SER A N 1
ATOM 612 C CA . SER A 1 72 ? 7.725 2.027 -8.967 1.00 74.19 72 SER A CA 1
ATOM 613 C C . SER A 1 72 ? 8.301 3.425 -9.231 1.00 74.19 72 SER A C 1
ATOM 615 O O . SER A 1 72 ? 7.587 4.279 -9.748 1.00 74.19 72 SER A O 1
ATOM 617 N N . ASN A 1 73 ? 9.585 3.640 -8.930 1.00 77.50 73 ASN A N 1
ATOM 618 C CA . ASN A 1 73 ? 10.279 4.922 -9.086 1.00 77.50 73 ASN A CA 1
ATOM 619 C C . ASN A 1 73 ? 11.046 5.038 -10.419 1.00 77.50 73 ASN A C 1
ATOM 621 O O . ASN A 1 73 ? 11.819 5.976 -10.594 1.00 77.50 73 ASN A O 1
ATOM 625 N N . GLY A 1 74 ? 10.924 4.058 -11.322 1.00 79.94 74 GLY A N 1
ATOM 626 C CA . GLY A 1 74 ? 11.697 4.008 -12.568 1.00 79.94 74 GLY A CA 1
ATOM 627 C C . GLY A 1 74 ? 13.197 3.766 -12.359 1.00 79.94 74 GLY A C 1
ATOM 628 O O . GLY A 1 74 ? 13.998 4.030 -13.253 1.00 79.94 74 GLY A O 1
ATOM 629 N N . TYR A 1 75 ? 13.599 3.284 -11.178 1.00 85.81 75 TYR A N 1
ATOM 630 C CA . TYR A 1 75 ? 15.004 3.043 -10.853 1.00 85.81 75 TYR A CA 1
ATOM 631 C C . TYR A 1 75 ? 15.599 1.943 -11.740 1.00 85.81 75 TYR A C 1
ATOM 633 O O . TYR A 1 75 ? 15.088 0.821 -11.794 1.00 85.81 75 TYR A O 1
ATOM 641 N N . ILE A 1 76 ? 16.715 2.263 -12.397 1.00 87.31 76 ILE A N 1
ATOM 642 C CA . ILE A 1 76 ? 17.452 1.346 -13.263 1.00 87.31 76 ILE A CA 1
ATOM 643 C C . ILE A 1 76 ? 18.540 0.663 -12.433 1.00 87.31 76 ILE A C 1
ATOM 645 O O . ILE A 1 76 ? 19.518 1.288 -12.027 1.00 87.31 76 ILE A O 1
ATOM 649 N N . SER A 1 77 ? 18.376 -0.636 -12.187 1.00 86.00 77 SER A N 1
ATOM 650 C CA . SER A 1 77 ? 19.410 -1.449 -11.547 1.00 86.00 77 SER A CA 1
ATOM 651 C C . SER A 1 77 ? 20.610 -1.658 -12.477 1.00 86.00 77 SER A C 1
ATOM 653 O O . SER A 1 77 ? 20.473 -1.612 -13.696 1.00 86.00 77 SER A O 1
ATOM 655 N N . LEU A 1 78 ? 21.780 -1.986 -11.918 1.00 83.88 78 LEU A N 1
ATOM 656 C CA . LEU A 1 78 ? 22.972 -2.363 -12.698 1.00 83.88 78 LEU A CA 1
ATOM 657 C C . LEU A 1 78 ? 22.706 -3.510 -13.685 1.00 83.88 78 LEU A C 1
ATOM 659 O O . LEU A 1 78 ? 23.277 -3.540 -14.772 1.00 83.88 78 LEU A O 1
ATOM 663 N N . SER A 1 79 ? 21.841 -4.454 -13.306 1.00 83.06 79 SER A N 1
ATOM 664 C CA . SER A 1 79 ? 21.413 -5.538 -14.192 1.00 83.06 79 SER A CA 1
ATOM 665 C C . SER A 1 79 ? 20.636 -4.976 -15.382 1.00 83.06 79 SER A C 1
ATOM 667 O O . SER A 1 79 ? 21.012 -5.217 -16.525 1.00 83.06 79 SER A O 1
ATOM 669 N N . ASN A 1 80 ? 19.625 -4.142 -15.123 1.00 85.12 80 ASN A N 1
ATOM 670 C CA . ASN A 1 80 ? 18.799 -3.539 -16.169 1.00 85.12 80 ASN A CA 1
ATOM 671 C C . ASN A 1 80 ? 19.587 -2.560 -17.056 1.00 85.12 80 ASN A C 1
ATOM 673 O O . ASN A 1 80 ? 19.367 -2.545 -18.260 1.00 85.12 80 ASN A O 1
ATOM 677 N N . ASP A 1 81 ? 20.550 -1.810 -16.512 1.00 87.38 81 ASP A N 1
ATOM 678 C CA . ASP A 1 81 ? 21.432 -0.938 -17.303 1.00 87.38 81 ASP A CA 1
ATOM 679 C C . ASP A 1 81 ? 22.244 -1.740 -18.329 1.00 87.38 81 ASP A C 1
ATOM 681 O O . ASP A 1 81 ? 22.279 -1.388 -19.509 1.00 87.38 81 ASP A O 1
ATOM 685 N N . LYS A 1 82 ? 22.836 -2.868 -17.906 1.00 85.00 82 LYS A N 1
ATOM 686 C CA . LYS A 1 82 ? 23.507 -3.797 -18.827 1.00 85.00 82 LYS A CA 1
ATOM 687 C C . LYS A 1 82 ? 22.535 -4.324 -19.874 1.00 85.00 82 LYS A C 1
ATOM 689 O O . LYS A 1 82 ? 22.894 -4.389 -21.045 1.00 85.00 82 LYS A O 1
ATOM 694 N N . LYS A 1 83 ? 21.305 -4.660 -19.471 1.00 84.38 83 LYS A N 1
ATOM 695 C CA . LYS A 1 83 ? 20.285 -5.137 -20.407 1.00 84.38 83 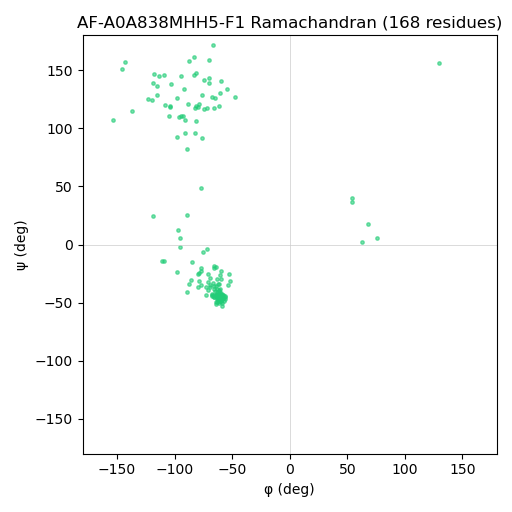LYS A CA 1
ATOM 696 C C . LYS A 1 83 ? 19.970 -4.103 -21.492 1.00 84.38 83 LYS A C 1
ATOM 698 O O . LYS A 1 83 ? 19.991 -4.426 -22.675 1.00 84.38 83 LYS A O 1
ATOM 703 N N . PHE A 1 84 ? 19.730 -2.856 -21.102 1.00 87.69 84 PHE A N 1
ATOM 704 C CA . PHE A 1 84 ? 19.428 -1.768 -22.034 1.00 87.69 84 PHE A CA 1
ATOM 705 C C . PHE A 1 84 ? 20.567 -1.505 -23.012 1.00 87.69 84 PHE A C 1
ATOM 707 O O . PHE A 1 84 ? 20.343 -1.386 -24.214 1.00 87.69 84 PHE A O 1
ATOM 714 N N . LYS A 1 85 ? 21.797 -1.504 -22.499 1.00 87.12 85 LYS A N 1
ATOM 715 C CA . LYS A 1 85 ? 23.008 -1.359 -23.304 1.00 87.12 85 LYS A CA 1
ATOM 716 C C . LYS A 1 85 ? 23.137 -2.433 -24.377 1.00 87.12 85 LYS A C 1
ATOM 718 O O . LYS A 1 85 ? 23.413 -2.114 -25.530 1.00 87.12 85 LYS A O 1
ATOM 723 N N . LEU A 1 86 ? 22.901 -3.690 -24.003 1.00 83.50 86 LEU A N 1
ATOM 724 C CA . LEU A 1 86 ? 22.955 -4.822 -24.926 1.00 83.50 86 LEU A CA 1
ATOM 725 C C . LEU A 1 86 ? 21.858 -4.754 -25.991 1.00 83.50 86 LEU A C 1
ATOM 727 O O . LEU A 1 86 ? 22.158 -4.934 -27.167 1.00 83.50 86 LEU A O 1
ATOM 731 N N . LEU A 1 87 ? 20.624 -4.419 -25.602 1.00 83.31 87 LEU A N 1
ATOM 732 C CA . LEU A 1 87 ? 19.515 -4.251 -26.548 1.00 83.31 87 LEU A CA 1
ATOM 733 C C . LEU A 1 87 ? 19.816 -3.182 -27.605 1.00 83.31 87 LEU A C 1
ATOM 735 O O . LEU A 1 87 ? 19.586 -3.399 -28.792 1.00 83.31 87 LEU A O 1
ATOM 739 N N . CYS A 1 88 ? 20.376 -2.044 -27.192 1.00 85.19 88 CYS A N 1
ATOM 740 C CA . CYS A 1 88 ? 20.674 -0.951 -28.114 1.00 85.19 88 CYS A CA 1
ATOM 741 C C . CYS A 1 88 ? 21.920 -1.178 -28.978 1.00 85.19 88 CYS A C 1
ATOM 743 O O . CYS A 1 88 ? 22.032 -0.559 -30.037 1.00 85.19 88 CYS A O 1
ATOM 745 N N . SER A 1 89 ? 22.827 -2.070 -28.572 1.00 82.81 89 SER A N 1
ATOM 746 C CA . SER A 1 89 ? 24.031 -2.420 -29.337 1.00 82.81 89 SER A CA 1
ATOM 747 C C . SER A 1 89 ? 23.821 -3.496 -30.397 1.00 82.81 89 SER A C 1
ATOM 749 O O . SER A 1 89 ? 24.692 -3.662 -31.244 1.00 82.81 89 SER A O 1
ATOM 751 N N . TYR A 1 90 ? 22.710 -4.231 -30.355 1.00 74.69 90 TYR A N 1
ATOM 752 C CA . TYR A 1 90 ? 22.496 -5.368 -31.246 1.00 74.69 90 TYR A CA 1
ATOM 753 C C . TYR A 1 90 ? 21.966 -4.971 -32.636 1.00 74.69 90 TYR A C 1
ATOM 755 O O . TYR A 1 90 ? 21.172 -4.032 -32.736 1.00 74.69 90 TYR A O 1
ATOM 763 N N . ASP A 1 91 ? 22.358 -5.691 -33.694 1.00 65.19 91 ASP A N 1
ATOM 764 C CA . ASP A 1 91 ? 21.832 -5.545 -35.064 1.00 65.19 91 ASP A CA 1
ATOM 765 C C . ASP A 1 91 ? 20.597 -6.447 -35.248 1.00 65.19 91 ASP A C 1
ATOM 767 O O . ASP A 1 91 ? 20.703 -7.658 -35.084 1.00 65.19 91 ASP A O 1
ATOM 771 N N . PRO A 1 92 ? 19.413 -5.906 -35.587 1.00 61.31 92 PRO A N 1
ATOM 772 C CA . PRO A 1 92 ? 18.188 -6.695 -35.672 1.00 61.31 92 PRO A CA 1
ATOM 773 C C . PRO A 1 92 ? 18.149 -7.639 -36.886 1.00 61.31 92 PRO A C 1
ATOM 775 O O . PRO A 1 92 ? 17.186 -8.384 -37.025 1.00 61.31 92 PRO A O 1
ATOM 778 N N . ASN A 1 93 ? 19.148 -7.604 -37.771 1.00 59.91 93 ASN A N 1
ATOM 779 C CA . ASN A 1 93 ? 19.254 -8.522 -38.907 1.00 59.91 93 ASN A CA 1
ATOM 780 C C . ASN A 1 93 ? 20.135 -9.738 -38.616 1.00 59.91 93 ASN A C 1
ATOM 782 O O . ASN A 1 93 ? 20.289 -10.593 -39.487 1.00 59.91 93 ASN A O 1
ATOM 786 N N . ASP A 1 94 ? 20.733 -9.819 -37.429 1.00 62.94 94 ASP A N 1
ATOM 787 C CA . ASP A 1 94 ? 21.541 -10.969 -37.063 1.00 62.94 94 ASP A CA 1
ATOM 788 C C . ASP A 1 94 ? 20.613 -12.137 -36.623 1.00 62.94 94 ASP A C 1
ATOM 790 O O . ASP A 1 94 ? 19.789 -12.014 -35.710 1.00 62.94 94 ASP A O 1
ATOM 794 N N . PRO A 1 95 ? 20.652 -13.279 -37.336 1.00 55.84 95 PRO A N 1
ATOM 795 C CA . PRO A 1 95 ? 19.711 -14.382 -37.143 1.00 55.84 95 PRO A CA 1
ATOM 796 C C . PRO A 1 95 ? 19.985 -15.207 -35.877 1.00 55.84 95 PRO A C 1
ATOM 798 O O . PRO A 1 95 ? 19.195 -16.089 -35.544 1.00 55.84 95 PRO A O 1
ATOM 801 N N . THR A 1 96 ? 21.085 -14.952 -35.164 1.00 56.31 96 THR A N 1
ATOM 802 C CA . THR A 1 96 ? 21.505 -15.747 -33.996 1.00 56.31 96 THR A CA 1
ATOM 803 C C . THR A 1 96 ? 20.709 -15.449 -32.718 1.00 56.31 96 THR A C 1
ATOM 805 O O . THR A 1 96 ? 20.608 -16.314 -31.843 1.00 56.31 96 THR A O 1
ATOM 808 N N . ILE A 1 97 ? 20.083 -14.268 -32.613 1.00 56.69 97 ILE A N 1
ATOM 809 C CA . ILE A 1 97 ? 19.409 -13.806 -31.380 1.00 56.69 97 ILE A CA 1
ATOM 810 C C . ILE A 1 97 ? 17.874 -13.799 -31.501 1.00 56.69 97 ILE A C 1
ATOM 812 O O . ILE A 1 97 ? 17.163 -13.747 -30.489 1.00 56.69 97 ILE A O 1
ATOM 816 N N . ILE A 1 98 ? 17.334 -13.902 -32.719 1.00 54.50 98 ILE A N 1
ATOM 817 C CA . ILE A 1 98 ? 15.889 -13.866 -32.972 1.00 54.50 98 ILE A CA 1
ATOM 818 C C . ILE A 1 98 ? 15.318 -15.283 -32.935 1.00 54.50 98 ILE A C 1
ATOM 820 O O . ILE A 1 98 ? 15.275 -15.988 -33.938 1.00 54.50 98 ILE A O 1
ATOM 824 N N . ASN A 1 99 ? 14.788 -15.676 -31.778 1.00 53.38 99 ASN A N 1
ATOM 825 C CA . ASN A 1 99 ? 13.935 -16.856 -31.666 1.00 53.38 99 ASN A CA 1
ATOM 826 C C . ASN A 1 99 ? 12.467 -16.409 -31.719 1.00 53.38 99 ASN A C 1
ATOM 828 O O . ASN A 1 99 ? 11.966 -15.772 -30.792 1.00 53.38 99 ASN A O 1
ATOM 832 N N . ASN A 1 100 ? 11.763 -16.728 -32.811 1.00 50.97 100 ASN A N 1
ATOM 833 C CA . ASN A 1 100 ? 10.337 -16.417 -33.012 1.00 50.97 100 ASN A CA 1
ATOM 834 C C . ASN A 1 100 ? 9.975 -14.923 -32.841 1.00 50.97 100 ASN A C 1
ATOM 836 O O . ASN A 1 100 ? 8.951 -14.590 -32.244 1.00 50.97 100 ASN A O 1
ATOM 840 N N . GLY A 1 101 ? 10.828 -14.011 -33.323 1.00 53.84 101 GLY A N 1
ATOM 841 C CA . GLY A 1 101 ? 10.590 -12.561 -33.254 1.00 53.84 101 GLY A CA 1
ATOM 842 C C . GLY A 1 101 ? 10.814 -11.930 -31.874 1.00 53.84 101 GLY A C 1
ATOM 843 O O . GLY A 1 101 ? 10.548 -10.743 -31.704 1.00 53.84 101 GLY A O 1
ATOM 844 N N . LYS A 1 102 ? 11.305 -12.694 -30.888 1.00 56.34 102 LYS A N 1
ATOM 845 C CA . LYS A 1 102 ? 11.652 -12.196 -29.551 1.00 56.34 102 LYS A CA 1
ATOM 846 C C . LYS A 1 102 ? 13.150 -12.323 -29.304 1.00 56.34 102 LYS A C 1
ATOM 848 O O . LYS A 1 102 ? 13.759 -13.349 -29.600 1.00 56.34 102 LYS A O 1
ATOM 853 N N . ILE A 1 103 ? 13.727 -11.275 -28.726 1.00 62.94 103 ILE A N 1
ATOM 854 C CA . ILE A 1 103 ? 15.136 -11.232 -28.343 1.00 62.94 103 ILE A CA 1
ATOM 855 C C . ILE A 1 103 ? 15.329 -12.093 -27.089 1.00 62.94 103 ILE A C 1
ATOM 857 O O . ILE A 1 103 ? 14.788 -11.795 -26.020 1.00 62.94 103 ILE A O 1
ATOM 861 N N . SER A 1 104 ? 16.112 -13.165 -27.201 1.00 61.78 104 SER A N 1
ATOM 862 C CA . SER A 1 104 ? 16.430 -14.028 -26.061 1.00 61.78 104 SER A CA 1
ATOM 863 C C . SER A 1 104 ? 17.555 -13.428 -25.213 1.00 61.78 104 SER A C 1
ATOM 865 O O . SER A 1 104 ? 18.733 -13.449 -25.573 1.00 61.78 104 SER A O 1
ATOM 867 N N . PHE A 1 105 ? 17.19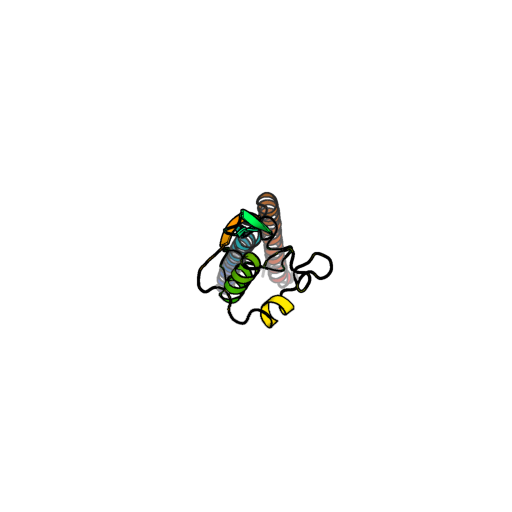7 -12.895 -24.043 1.00 62.53 105 PHE A N 1
ATOM 868 C CA . PHE A 1 105 ? 18.143 -12.214 -23.151 1.00 62.53 105 PHE A CA 1
ATOM 869 C C . PHE A 1 105 ? 19.261 -13.123 -22.613 1.00 62.53 105 PHE A C 1
ATOM 871 O O . PHE A 1 105 ? 20.363 -12.658 -22.317 1.00 62.53 105 PHE A O 1
ATOM 878 N N . SER A 1 106 ? 18.974 -14.418 -22.466 1.00 57.62 106 SER A N 1
ATOM 879 C CA . SER A 1 106 ? 19.947 -15.420 -22.026 1.00 57.62 106 SER A CA 1
ATOM 880 C C . SER A 1 106 ? 21.027 -15.668 -23.080 1.00 57.62 106 SER A C 1
ATOM 882 O O . SER A 1 106 ? 22.183 -15.848 -22.709 1.00 57.62 106 SER A O 1
ATOM 884 N N . GLN A 1 107 ? 20.682 -15.602 -24.371 1.00 60.06 107 GLN A N 1
ATOM 885 C CA . GLN A 1 107 ? 21.647 -15.696 -25.472 1.00 60.06 107 GLN A CA 1
ATOM 886 C C . GLN A 1 107 ? 22.485 -14.415 -25.586 1.00 60.06 107 GLN A C 1
ATOM 888 O O . GLN A 1 107 ? 23.709 -14.503 -25.638 1.00 60.06 107 GLN A O 1
ATOM 893 N N . LEU A 1 108 ? 21.862 -13.233 -25.469 1.00 62.72 108 LEU A N 1
ATOM 894 C CA . LEU A 1 108 ? 22.580 -11.947 -25.444 1.00 62.72 108 LEU A CA 1
ATOM 895 C C . LEU A 1 108 ? 23.638 -11.876 -24.337 1.00 62.72 108 LEU A C 1
ATOM 897 O O . LEU A 1 108 ? 24.749 -11.420 -24.584 1.00 62.72 108 LEU A O 1
ATOM 901 N N . MET A 1 109 ? 23.318 -12.327 -23.119 1.00 58.81 109 MET A N 1
ATOM 902 C CA . MET A 1 109 ? 24.291 -12.331 -22.020 1.00 58.81 109 MET A CA 1
ATOM 903 C C . MET A 1 109 ? 25.403 -13.374 -22.187 1.00 58.81 109 MET A C 1
ATOM 905 O O . MET A 1 109 ? 26.482 -13.178 -21.630 1.00 58.81 109 MET A O 1
ATOM 909 N N . PHE A 1 110 ? 25.158 -14.463 -22.921 1.00 58.91 110 PHE A N 1
ATOM 910 C CA . PHE A 1 110 ? 26.156 -15.505 -23.162 1.00 58.91 110 PHE A CA 1
ATOM 911 C C . PHE A 1 110 ? 27.148 -15.105 -24.266 1.00 58.91 110 PHE A C 1
ATOM 913 O O . PHE A 1 110 ? 28.343 -15.374 -24.144 1.00 58.91 110 PHE A O 1
ATOM 920 N N . GLU A 1 111 ? 26.679 -14.405 -25.303 1.00 54.28 111 GLU A N 1
ATOM 921 C CA . GLU A 1 111 ? 27.525 -13.933 -26.407 1.00 54.28 111 GLU A CA 1
ATOM 922 C C . GLU A 1 111 ? 28.204 -12.585 -26.128 1.00 54.28 111 GLU A C 1
ATOM 924 O O . GLU A 1 111 ? 29.330 -12.349 -26.578 1.00 54.28 111 GLU A O 1
ATOM 929 N N . SER A 1 112 ? 27.587 -11.695 -25.340 1.00 54.44 112 SER A N 1
ATOM 930 C CA . SER A 1 112 ? 28.172 -10.383 -25.063 1.00 54.44 112 SER A CA 1
ATOM 931 C C . SER A 1 112 ? 29.321 -10.485 -24.055 1.00 54.44 112 SER A C 1
ATOM 933 O O . SER A 1 112 ? 29.130 -10.373 -22.842 1.00 54.44 112 SER A O 1
ATOM 935 N N . LYS A 1 113 ? 30.557 -10.645 -24.534 1.00 54.66 113 LYS A N 1
ATOM 936 C CA . LYS A 1 113 ? 31.727 -10.591 -23.643 1.00 54.66 113 LYS A CA 1
ATOM 937 C C . LYS A 1 113 ? 31.929 -9.219 -22.987 1.00 54.66 113 LYS A C 1
ATOM 939 O O . LYS A 1 113 ? 32.599 -9.164 -21.961 1.00 54.66 113 LYS A O 1
ATOM 944 N N . ILE A 1 114 ? 31.363 -8.121 -23.504 1.00 59.31 114 ILE A N 1
ATOM 945 C CA . ILE A 1 114 ? 31.470 -6.781 -22.896 1.00 59.31 114 ILE A CA 1
ATOM 946 C C . ILE A 1 114 ? 30.245 -5.938 -23.300 1.00 59.31 114 ILE A C 1
ATOM 948 O O . ILE A 1 114 ? 30.156 -5.498 -24.441 1.00 59.31 114 ILE A O 1
ATOM 952 N N . ALA A 1 115 ? 29.306 -5.677 -22.383 1.00 63.59 115 ALA A N 1
ATOM 953 C CA . ALA A 1 115 ? 28.306 -4.623 -22.599 1.00 63.59 115 ALA A CA 1
ATOM 954 C C . ALA A 1 115 ? 29.029 -3.273 -22.791 1.00 63.59 115 ALA A C 1
ATOM 956 O O . ALA A 1 115 ? 30.013 -3.028 -22.079 1.00 63.59 115 ALA A O 1
ATOM 957 N N . PRO A 1 116 ? 28.584 -2.388 -23.706 1.00 69.44 116 PRO A N 1
ATOM 958 C CA . PRO A 1 116 ? 29.253 -1.110 -23.931 1.00 69.44 116 PRO A CA 1
ATOM 959 C C . PRO A 1 116 ? 29.382 -0.336 -22.614 1.00 69.44 116 PRO A C 1
ATOM 961 O O . PRO A 1 116 ? 28.449 -0.245 -21.812 1.00 69.44 116 PRO A O 1
ATOM 964 N N . LYS A 1 117 ? 30.575 0.210 -22.360 1.00 74.00 117 LYS A N 1
ATOM 965 C CA . LYS A 1 117 ? 30.822 1.004 -21.146 1.00 74.00 117 LYS A CA 1
ATOM 966 C C . LYS A 1 117 ? 30.012 2.303 -21.166 1.00 74.00 117 LYS A C 1
ATOM 968 O O . LYS A 1 117 ? 29.565 2.762 -20.116 1.00 74.00 117 LYS A O 1
ATOM 973 N N . THR A 1 118 ? 29.798 2.859 -22.354 1.00 83.56 118 THR A N 1
ATOM 974 C CA . THR A 1 118 ? 29.025 4.077 -22.587 1.00 83.56 118 THR A CA 1
ATOM 975 C C . THR A 1 118 ? 27.527 3.789 -22.624 1.00 83.56 118 THR A C 1
ATOM 977 O O . THR A 1 118 ? 27.081 2.707 -23.004 1.00 83.56 118 THR A O 1
ATOM 980 N N . LYS A 1 119 ? 26.735 4.761 -22.170 1.00 86.25 119 LYS A N 1
ATOM 981 C CA . LYS A 1 119 ? 25.276 4.711 -22.245 1.00 86.25 119 LYS A CA 1
ATOM 982 C C . LYS A 1 119 ? 24.857 5.074 -23.673 1.00 86.25 119 LYS A C 1
ATOM 984 O O . LYS A 1 119 ? 25.197 6.160 -24.119 1.00 86.25 119 LYS A O 1
ATOM 989 N N . ASN A 1 120 ? 24.149 4.169 -24.341 1.00 89.31 120 ASN A N 1
ATOM 990 C CA . ASN A 1 120 ? 23.682 4.275 -25.734 1.00 89.31 120 ASN A CA 1
ATOM 991 C C . ASN A 1 120 ? 22.144 4.225 -25.845 1.00 89.31 120 ASN A C 1
ATOM 993 O O . ASN A 1 120 ? 21.582 3.750 -26.836 1.00 89.31 120 ASN A O 1
ATOM 997 N N . TYR A 1 121 ? 21.466 4.598 -24.758 1.00 90.06 121 TYR A N 1
ATOM 998 C CA . TYR A 1 121 ? 20.018 4.531 -24.636 1.00 90.06 121 TYR A CA 1
ATOM 999 C C . TYR A 1 121 ? 19.483 5.685 -23.787 1.00 90.06 121 TYR A C 1
ATOM 1001 O O . TYR A 1 121 ? 20.113 6.145 -22.828 1.00 90.06 121 TYR A O 1
ATOM 1009 N N . GLN A 1 122 ? 18.253 6.081 -24.082 1.00 92.69 122 GLN A N 1
ATOM 1010 C CA . GLN A 1 122 ? 17.445 7.008 -23.315 1.00 92.69 122 GLN A CA 1
ATOM 1011 C C . GLN A 1 122 ? 16.168 6.296 -22.861 1.00 92.69 122 GLN A C 1
ATOM 1013 O O . GLN A 1 122 ? 15.422 5.746 -23.666 1.00 92.69 122 GLN A O 1
ATOM 1018 N N . LEU A 1 123 ? 15.906 6.292 -21.554 1.00 91.88 123 LEU A N 1
ATOM 1019 C CA . LEU A 1 123 ? 14.663 5.750 -21.007 1.00 91.88 123 LEU A CA 1
ATOM 1020 C C . LEU A 1 123 ? 13.565 6.812 -21.110 1.00 91.88 123 LEU A C 1
ATOM 1022 O O . LEU A 1 123 ? 13.664 7.859 -20.466 1.00 91.88 123 LEU A O 1
ATOM 1026 N N . ILE A 1 124 ? 12.511 6.526 -21.874 1.00 93.00 124 ILE A N 1
ATOM 1027 C CA . ILE A 1 124 ? 11.299 7.345 -21.896 1.00 93.00 124 ILE A CA 1
ATOM 1028 C C . ILE A 1 124 ? 10.310 6.740 -20.903 1.00 93.00 124 ILE A C 1
ATOM 1030 O O . ILE A 1 124 ? 9.806 5.632 -21.086 1.00 93.00 124 ILE A O 1
ATOM 1034 N N . SER A 1 125 ? 10.087 7.474 -19.813 1.00 91.12 125 SER A N 1
ATOM 1035 C CA . SER A 1 125 ? 9.282 7.033 -18.676 1.00 91.12 125 SER A CA 1
ATOM 1036 C C . SER A 1 125 ? 7.864 7.585 -18.755 1.00 91.12 125 SER A C 1
ATOM 1038 O O . SER A 1 125 ? 7.660 8.796 -18.843 1.00 91.12 125 SER A O 1
ATOM 1040 N N . PHE A 1 126 ? 6.885 6.690 -18.686 1.00 91.38 126 PHE A N 1
ATOM 1041 C CA . PHE A 1 126 ? 5.483 7.031 -18.489 1.00 91.38 126 PHE A CA 1
ATOM 1042 C C . PHE A 1 126 ? 5.058 6.601 -17.091 1.00 91.38 126 PHE A C 1
ATOM 1044 O O . PHE A 1 126 ? 5.517 5.590 -16.560 1.00 91.38 126 PHE A O 1
ATOM 1051 N N . TYR A 1 127 ? 4.163 7.378 -16.493 1.00 87.44 127 TYR A N 1
ATOM 1052 C CA . TYR A 1 127 ? 3.627 7.104 -15.167 1.00 87.44 127 TYR A CA 1
ATOM 1053 C C . TYR A 1 127 ? 2.122 6.914 -15.259 1.00 87.44 127 TYR A C 1
ATOM 1055 O O . TYR A 1 127 ? 1.433 7.672 -15.946 1.00 87.44 127 TYR A O 1
ATOM 1063 N N . LYS A 1 128 ? 1.613 5.928 -14.524 1.00 88.12 128 LYS A N 1
ATOM 1064 C CA . LYS A 1 128 ? 0.182 5.700 -14.336 1.00 88.12 128 LYS A CA 1
ATOM 1065 C C . LYS A 1 128 ? -0.204 5.937 -12.883 1.00 88.12 128 LYS A C 1
ATOM 1067 O O . LYS A 1 128 ? 0.559 5.655 -11.959 1.00 88.12 128 LYS A O 1
ATOM 1072 N N . SER A 1 129 ? -1.403 6.469 -12.685 1.00 84.50 129 SER A N 1
ATOM 1073 C CA . SER A 1 129 ? -2.000 6.594 -11.359 1.00 84.50 129 SER A CA 1
ATOM 1074 C C . SER A 1 129 ? -2.626 5.255 -10.989 1.00 84.50 129 SER A C 1
ATOM 1076 O O . SER A 1 129 ? -3.513 4.787 -11.702 1.00 84.50 129 SER A O 1
ATOM 1078 N N . VAL A 1 130 ? -2.157 4.629 -9.911 1.00 81.00 130 VAL A N 1
ATOM 1079 C CA . VAL A 1 130 ? -2.750 3.395 -9.378 1.00 81.00 130 VAL A CA 1
ATOM 1080 C C . VAL A 1 130 ? -3.458 3.745 -8.081 1.00 81.00 130 VAL A C 1
ATOM 1082 O O . VAL A 1 130 ? -2.836 4.269 -7.162 1.00 81.00 130 VAL A O 1
ATOM 1085 N N . GLY A 1 131 ? -4.763 3.490 -8.044 1.00 79.88 131 GLY A N 1
ATOM 1086 C CA . GLY A 1 131 ? -5.660 3.870 -6.955 1.00 79.88 131 GLY A CA 1
ATOM 1087 C C . GLY A 1 131 ? -6.899 4.585 -7.488 1.00 79.88 131 GLY A C 1
ATOM 1088 O O . GLY A 1 131 ? -6.883 5.144 -8.586 1.00 79.88 131 GLY A O 1
ATOM 1089 N N . ASN A 1 132 ? -7.981 4.547 -6.716 1.00 85.62 132 ASN A N 1
ATOM 1090 C CA . ASN A 1 132 ? -9.229 5.213 -7.064 1.00 85.62 132 ASN A CA 1
ATOM 1091 C C . ASN A 1 132 ? -9.795 5.909 -5.822 1.00 85.62 132 ASN A C 1
ATOM 1093 O O . ASN A 1 132 ? -10.179 5.251 -4.854 1.00 85.62 132 ASN A O 1
ATOM 1097 N N . LEU A 1 133 ? -9.855 7.243 -5.872 1.00 86.38 133 LEU A N 1
ATOM 1098 C CA . LEU A 1 133 ? -10.391 8.063 -4.786 1.00 86.38 133 LEU A CA 1
ATOM 1099 C C . LEU A 1 133 ? -11.870 7.777 -4.516 1.00 86.38 133 LEU A C 1
ATOM 1101 O O . LEU A 1 133 ? -12.288 7.809 -3.365 1.00 86.38 133 LEU A O 1
ATOM 1105 N N . GLU A 1 134 ? -12.654 7.458 -5.544 1.00 87.56 134 GLU A N 1
ATOM 1106 C CA . GLU A 1 134 ? -14.072 7.127 -5.385 1.00 87.56 134 GLU A CA 1
ATOM 1107 C C . GLU A 1 134 ? -14.245 5.865 -4.533 1.00 87.56 134 GLU A C 1
ATOM 1109 O O . GLU A 1 134 ? -15.005 5.843 -3.563 1.00 87.56 134 GLU A O 1
ATOM 1114 N N . ILE A 1 135 ? -13.439 4.845 -4.831 1.00 88.06 135 ILE A N 1
ATOM 1115 C CA . ILE A 1 135 ? -13.377 3.614 -4.045 1.00 88.06 135 ILE A CA 1
ATOM 1116 C C . ILE A 1 135 ? -12.880 3.925 -2.624 1.00 88.06 135 ILE A C 1
ATOM 1118 O O . ILE A 1 135 ? -13.454 3.425 -1.658 1.00 88.06 135 ILE A O 1
ATOM 1122 N N . ALA A 1 136 ? -11.879 4.800 -2.474 1.00 89.31 136 ALA A N 1
ATOM 1123 C CA . ALA A 1 136 ? -11.376 5.221 -1.166 1.00 89.31 136 ALA A CA 1
ATOM 1124 C C . ALA A 1 136 ? -12.488 5.809 -0.279 1.00 89.31 136 ALA A C 1
ATOM 1126 O O . ALA A 1 136 ? -12.623 5.412 0.879 1.00 89.31 136 ALA A O 1
ATOM 1127 N N . PHE A 1 137 ? -13.313 6.713 -0.823 1.00 90.50 137 PHE A N 1
ATOM 1128 C CA . PHE A 1 137 ? -14.436 7.301 -0.092 1.00 90.50 137 PHE A CA 1
ATOM 1129 C C . PHE A 1 137 ? -15.480 6.252 0.292 1.00 90.50 137 PHE A C 1
ATOM 1131 O O . PHE A 1 137 ? -15.919 6.231 1.443 1.00 90.50 137 PHE A O 1
ATOM 1138 N N . LEU A 1 138 ? -15.839 5.353 -0.629 1.00 92.94 138 LEU A N 1
ATOM 1139 C CA . LEU A 1 138 ? -16.797 4.281 -0.354 1.00 92.94 138 LEU A CA 1
ATOM 1140 C C . LEU A 1 138 ? -16.346 3.412 0.830 1.00 92.94 138 LEU A C 1
ATOM 1142 O O . LEU A 1 138 ? -17.122 3.179 1.763 1.00 92.94 138 LEU A O 1
ATOM 1146 N N . TYR A 1 139 ? -15.085 2.968 0.821 1.00 92.75 139 TYR A N 1
ATOM 1147 C CA . TYR A 1 139 ? -14.530 2.177 1.919 1.00 92.75 139 TYR A CA 1
ATOM 1148 C C . TYR A 1 139 ? -14.434 2.983 3.211 1.00 92.75 139 TYR A C 1
ATOM 1150 O O . TYR A 1 139 ? -14.752 2.440 4.267 1.00 92.75 139 TYR A O 1
ATOM 1158 N N . LEU A 1 140 ? -14.070 4.267 3.145 1.00 94.38 140 LEU A N 1
ATOM 1159 C CA . LEU A 1 140 ? -13.988 5.139 4.315 1.00 94.38 140 LEU A CA 1
ATOM 1160 C C . LEU A 1 140 ? -15.333 5.232 5.042 1.00 94.38 140 LEU A C 1
ATOM 1162 O O . LEU A 1 140 ? -15.398 4.962 6.242 1.00 94.38 140 LEU A O 1
ATOM 1166 N N . PHE A 1 141 ? -16.413 5.562 4.328 1.00 94.69 141 PHE A N 1
ATOM 1167 C CA . PHE A 1 141 ? -17.739 5.677 4.940 1.00 94.69 141 PHE A CA 1
ATOM 1168 C C . PHE A 1 141 ? -18.253 4.330 5.444 1.00 94.69 141 PHE A C 1
ATOM 1170 O O . PHE A 1 141 ? -18.728 4.237 6.577 1.00 94.69 141 PHE A O 1
ATOM 1177 N N . THR A 1 142 ? -18.109 3.276 4.637 1.00 95.62 142 THR A N 1
ATOM 1178 C CA . THR A 1 142 ? -18.585 1.935 4.999 1.00 95.62 142 THR A CA 1
ATOM 1179 C C . THR A 1 142 ? -17.845 1.395 6.222 1.00 95.62 142 THR A C 1
ATOM 1181 O O . THR A 1 142 ? -18.468 0.881 7.148 1.00 95.62 142 THR A O 1
ATOM 1184 N N . GLY A 1 143 ? -16.522 1.544 6.280 1.00 94.88 143 GLY A N 1
ATOM 1185 C CA . GLY A 1 143 ? -15.734 1.052 7.406 1.00 94.88 143 GLY A CA 1
ATOM 1186 C C . GLY A 1 143 ? -15.943 1.860 8.686 1.00 94.88 143 GLY A C 1
ATOM 1187 O O . GLY A 1 143 ? -16.090 1.260 9.749 1.00 94.88 143 GLY A O 1
ATOM 1188 N N . LEU A 1 144 ? -16.069 3.192 8.606 1.00 95.88 144 LEU A N 1
ATOM 1189 C CA . LEU A 1 144 ? -16.451 4.002 9.773 1.00 95.88 144 LEU A CA 1
ATOM 1190 C C . LEU A 1 144 ? -17.828 3.599 10.309 1.00 95.88 144 LEU A C 1
ATOM 1192 O O . LEU A 1 144 ? -18.002 3.470 11.520 1.00 95.88 144 LEU A O 1
ATOM 1196 N N . PHE A 1 145 ? -18.789 3.344 9.420 1.00 97.38 145 PHE A N 1
ATOM 1197 C CA . PHE A 1 145 ? -20.114 2.865 9.802 1.00 97.38 145 PHE A CA 1
ATOM 1198 C C . PHE A 1 145 ? -20.053 1.509 10.524 1.00 97.38 145 PHE A C 1
ATOM 1200 O O . PHE A 1 145 ? -20.653 1.349 11.589 1.00 97.38 145 PHE A O 1
ATOM 1207 N N . VAL A 1 146 ? -19.266 0.559 10.009 1.00 97.19 146 VAL A N 1
ATOM 1208 C CA . VAL A 1 146 ? -19.049 -0.750 10.650 1.00 97.19 146 VAL A CA 1
ATOM 1209 C C . VAL A 1 146 ? -18.393 -0.606 12.027 1.00 97.19 146 VAL A C 1
ATOM 1211 O O . VAL A 1 146 ? -18.829 -1.260 12.978 1.00 97.19 146 VAL A O 1
ATOM 1214 N N . ILE A 1 147 ? -17.389 0.265 12.172 1.00 96.50 147 ILE A N 1
ATOM 1215 C CA . ILE A 1 147 ? -16.743 0.541 13.466 1.00 96.50 147 ILE A CA 1
ATOM 1216 C C . ILE A 1 147 ? -17.769 1.094 14.463 1.00 96.50 147 ILE A C 1
ATOM 1218 O O . ILE A 1 147 ? -17.874 0.581 15.577 1.00 96.50 147 ILE A O 1
ATOM 1222 N N . LEU A 1 148 ? -18.568 2.088 14.065 1.00 96.62 148 LEU A N 1
ATOM 1223 C CA . LEU A 1 148 ? -19.598 2.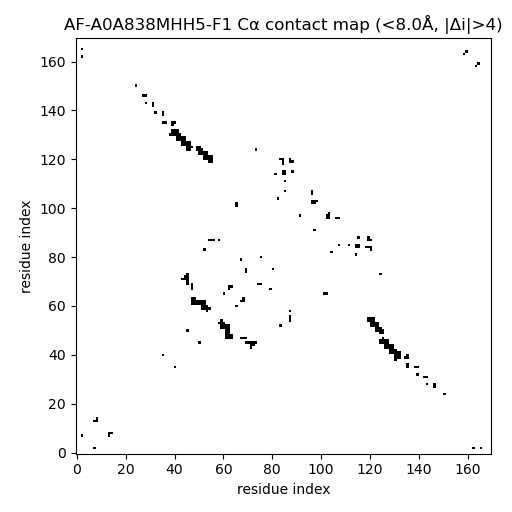679 14.926 1.00 96.62 148 LEU A CA 1
ATOM 1224 C C . LEU A 1 148 ? -20.619 1.640 15.402 1.00 96.62 148 LEU A C 1
ATOM 1226 O O . LEU A 1 148 ? -20.897 1.565 16.600 1.00 96.62 148 LEU A O 1
ATOM 1230 N N . ILE A 1 149 ? -21.132 0.805 14.491 1.00 97.44 149 ILE A N 1
ATOM 1231 C CA . ILE A 1 149 ? -22.069 -0.273 14.838 1.00 97.44 149 ILE A CA 1
ATOM 1232 C C . ILE A 1 149 ? -21.428 -1.259 15.811 1.00 97.44 149 ILE A C 1
ATOM 1234 O O . ILE A 1 149 ? -22.035 -1.608 16.822 1.00 97.44 149 ILE A O 1
ATOM 1238 N N . THR A 1 150 ? -20.199 -1.692 15.533 1.00 96.75 150 THR A N 1
ATOM 1239 C CA . THR A 1 150 ? -19.495 -2.680 16.359 1.00 96.75 150 THR A CA 1
ATOM 1240 C C . THR A 1 150 ? -19.324 -2.174 17.789 1.00 96.75 150 THR A C 1
ATOM 1242 O O . THR A 1 150 ? -19.627 -2.886 18.746 1.00 96.75 150 THR A O 1
ATOM 1245 N N . PHE A 1 151 ? -18.903 -0.921 17.954 1.00 95.69 151 PHE A N 1
ATOM 1246 C CA . PHE A 1 151 ? -18.724 -0.319 19.272 1.00 95.69 151 PHE A CA 1
ATOM 1247 C C . PHE A 1 151 ? -20.057 -0.077 19.998 1.00 95.69 151 PHE A C 1
ATOM 1249 O O . PHE A 1 151 ? -20.147 -0.339 21.199 1.00 95.69 151 PHE A O 1
ATOM 1256 N N . GLU A 1 152 ? -21.126 0.310 19.293 1.00 94.81 152 GLU A N 1
ATOM 1257 C CA . GLU A 1 152 ? -22.472 0.374 19.882 1.00 94.81 152 GLU A CA 1
ATOM 1258 C C . GLU A 1 152 ? -22.984 -1.005 20.332 1.00 94.81 152 GLU A C 1
ATOM 1260 O O . GLU A 1 152 ? -23.576 -1.117 21.409 1.00 94.81 152 GLU A O 1
ATOM 1265 N N . ILE A 1 153 ? -22.703 -2.077 19.582 1.00 94.69 153 ILE A N 1
ATOM 1266 C CA . ILE A 1 153 ? -23.017 -3.453 19.996 1.00 94.69 153 ILE A CA 1
ATOM 1267 C C . ILE A 1 153 ? -22.230 -3.826 21.256 1.00 94.69 153 ILE A C 1
ATOM 1269 O O . ILE A 1 153 ? -22.833 -4.274 22.231 1.00 94.69 153 ILE A O 1
ATOM 1273 N N . ILE A 1 154 ? -20.913 -3.589 21.287 1.00 92.38 154 ILE A N 1
ATOM 1274 C CA . ILE A 1 154 ? -20.065 -3.860 22.463 1.00 92.38 154 ILE A CA 1
ATOM 1275 C C . ILE A 1 154 ? -20.594 -3.115 23.691 1.00 92.38 154 ILE A C 1
ATOM 1277 O O . ILE A 1 154 ? -20.732 -3.700 24.766 1.00 92.38 154 ILE A O 1
ATOM 1281 N N . LYS A 1 155 ? -20.945 -1.837 23.535 1.00 90.00 155 LYS A N 1
ATOM 1282 C CA . LYS A 1 155 ? -21.528 -1.013 24.595 1.00 90.00 155 LYS A CA 1
ATOM 1283 C C . LYS A 1 155 ? -22.850 -1.592 25.101 1.00 90.00 155 LYS A C 1
ATOM 1285 O O . LYS A 1 155 ? -23.044 -1.678 26.313 1.00 90.00 155 LYS A O 1
ATOM 1290 N N . ARG A 1 156 ? -23.748 -2.018 24.207 1.00 89.38 156 ARG A N 1
ATOM 1291 C CA . ARG A 1 156 ? -25.020 -2.663 24.583 1.00 89.38 156 ARG A CA 1
ATOM 1292 C C . ARG A 1 156 ? -24.804 -3.992 25.299 1.00 89.38 156 ARG A C 1
ATOM 1294 O O . ARG A 1 156 ? -25.434 -4.209 26.329 1.00 89.38 156 ARG A O 1
ATOM 1301 N N . ILE A 1 157 ? -23.897 -4.838 24.809 1.00 89.25 157 ILE A N 1
ATOM 1302 C CA . ILE A 1 157 ? -23.530 -6.105 25.459 1.00 89.25 157 ILE A CA 1
ATOM 1303 C C . ILE A 1 157 ? -22.979 -5.831 26.853 1.00 89.25 157 ILE A C 1
ATOM 1305 O O . ILE A 1 157 ? -23.408 -6.456 27.813 1.00 89.25 157 ILE A O 1
ATOM 1309 N N . PHE A 1 158 ? -22.077 -4.863 26.989 1.00 86.38 158 PHE A N 1
ATOM 1310 C CA . PHE A 1 158 ? -21.510 -4.494 28.277 1.00 86.38 158 PHE A CA 1
ATOM 1311 C C . PHE A 1 158 ? -22.585 -4.036 29.268 1.00 86.38 158 PHE A C 1
ATOM 1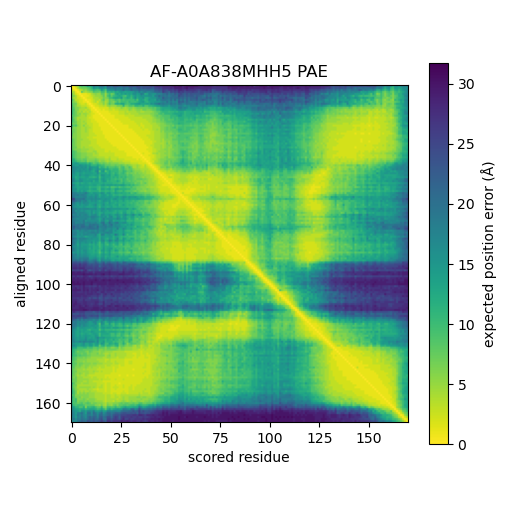313 O O . PHE A 1 158 ? -22.596 -4.501 30.406 1.00 86.38 158 PHE A O 1
ATOM 1320 N N . TYR A 1 159 ? -23.524 -3.186 28.837 1.00 80.81 159 TYR A N 1
ATOM 1321 C CA . TYR A 1 159 ? -24.666 -2.803 29.666 1.00 80.81 159 TYR A CA 1
ATOM 1322 C C . TYR A 1 159 ? -25.548 -3.994 30.020 1.00 80.81 159 TYR A C 1
ATOM 1324 O O . TYR A 1 159 ? -25.936 -4.116 31.175 1.00 80.81 159 TYR A O 1
ATOM 1332 N N . TYR A 1 160 ? -25.836 -4.878 29.067 1.00 83.81 160 TYR A N 1
ATOM 1333 C CA . TYR A 1 160 ? -26.642 -6.070 29.308 1.00 83.81 160 TYR A CA 1
ATOM 1334 C C . TYR A 1 160 ? -25.970 -7.028 30.294 1.00 83.81 160 TYR A C 1
ATOM 1336 O O . TYR A 1 160 ? -26.619 -7.502 31.214 1.00 83.81 160 TYR A O 1
ATOM 1344 N N . VAL A 1 161 ? -24.666 -7.271 30.169 1.00 82.38 161 VAL A N 1
ATOM 1345 C CA . VAL A 1 161 ? -23.917 -8.114 31.107 1.00 82.38 161 VAL A CA 1
ATOM 1346 C C . VAL A 1 161 ? -23.872 -7.461 32.486 1.00 82.38 161 VAL A C 1
ATOM 1348 O O . VAL A 1 161 ? -24.143 -8.124 33.479 1.00 82.38 161 VAL A O 1
ATOM 1351 N N . LEU A 1 162 ? -23.595 -6.158 32.580 1.00 74.38 162 LEU A N 1
ATOM 1352 C CA . LEU A 1 162 ? -23.500 -5.486 33.877 1.00 74.38 162 LEU A CA 1
ATOM 1353 C C . LEU A 1 162 ? -24.828 -5.262 34.583 1.00 74.38 162 LEU A C 1
ATOM 1355 O O . LEU A 1 162 ? -24.856 -5.311 35.807 1.00 74.38 162 LEU A O 1
ATOM 1359 N N . LEU A 1 163 ? -25.893 -4.965 33.843 1.00 66.94 163 LEU A N 1
ATOM 1360 C CA . LEU A 1 163 ? -27.226 -4.741 34.404 1.00 66.94 163 LEU A CA 1
ATOM 1361 C C . LEU A 1 163 ? -28.000 -6.056 34.532 1.00 66.94 163 LEU A C 1
ATOM 1363 O O . LEU A 1 163 ? -28.738 -6.217 35.491 1.00 66.94 163 LEU A O 1
ATOM 1367 N N . GLY A 1 164 ? -27.799 -7.009 33.620 1.00 61.84 164 GLY A N 1
ATOM 1368 C CA . GLY A 1 164 ? -28.428 -8.334 33.640 1.00 61.84 164 GLY A CA 1
ATOM 1369 C C . GLY A 1 164 ? -27.762 -9.330 34.594 1.00 61.84 164 GLY A C 1
ATOM 1370 O O . GLY A 1 164 ? -28.440 -10.207 35.114 1.00 61.84 164 GLY A O 1
ATOM 1371 N N . SER A 1 165 ? -26.468 -9.174 34.909 1.00 52.69 165 SER A N 1
ATOM 1372 C CA . SER A 1 165 ? -25.821 -9.906 36.017 1.00 52.69 165 SER A CA 1
ATOM 1373 C C . SER A 1 165 ? -26.392 -9.507 37.386 1.00 52.69 165 SER A C 1
ATOM 1375 O O . SER A 1 165 ? -26.301 -10.267 38.351 1.00 52.69 165 SER A O 1
ATOM 1377 N N . VA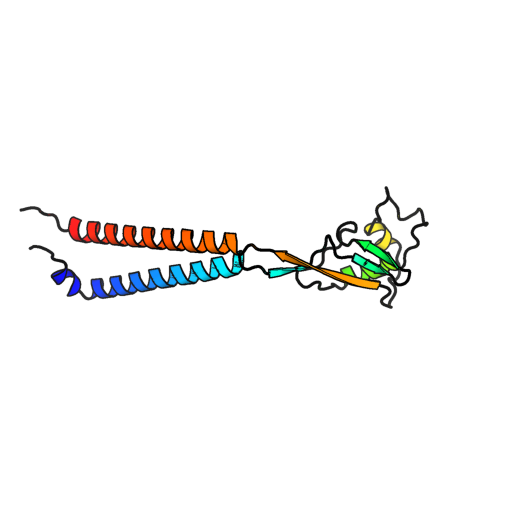L A 1 166 ? -27.039 -8.342 37.475 1.00 51.56 166 VAL A N 1
ATOM 1378 C CA . VAL A 1 166 ? -27.786 -7.906 38.655 1.00 51.56 166 VAL A CA 1
ATOM 1379 C C . VAL A 1 166 ? -29.212 -8.415 38.518 1.00 51.56 166 VAL A C 1
ATOM 1381 O O . VAL A 1 166 ? -30.108 -7.724 38.046 1.00 51.56 166 VAL A O 1
ATOM 1384 N N . ASN A 1 167 ? -29.391 -9.676 38.889 1.00 46.75 167 ASN A N 1
ATOM 1385 C CA . ASN A 1 167 ? -30.661 -10.381 38.822 1.00 46.75 167 ASN A CA 1
ATOM 1386 C C . ASN A 1 167 ? -31.813 -9.535 39.424 1.00 46.75 167 ASN A C 1
ATOM 1388 O O . ASN A 1 167 ? -31.703 -9.125 40.584 1.00 46.75 167 ASN A O 1
ATOM 1392 N N . PRO A 1 168 ? -32.928 -9.305 38.706 1.00 46.09 168 PRO A N 1
ATOM 1393 C CA . PRO A 1 168 ? -34.154 -8.727 39.257 1.00 46.09 168 PRO A CA 1
ATOM 1394 C C . PRO A 1 168 ? -34.937 -9.782 40.058 1.00 46.09 168 PRO A C 1
ATOM 1396 O O . PRO A 1 168 ? -36.134 -9.975 39.856 1.00 46.09 168 PRO A O 1
ATOM 1399 N N . ASN A 1 169 ? -34.265 -10.502 40.957 1.00 38.75 169 ASN A N 1
ATOM 1400 C CA . ASN A 1 169 ? -34.946 -11.412 41.867 1.00 38.75 169 ASN A CA 1
ATOM 1401 C C . ASN A 1 169 ? -35.293 -10.653 43.149 1.00 38.75 169 ASN A C 1
ATOM 1403 O O . ASN A 1 169 ? -34.400 -10.291 43.912 1.00 38.75 169 ASN A O 1
ATOM 1407 N N . LYS A 1 170 ? -36.604 -10.387 43.246 1.00 37.75 170 LYS A N 1
ATOM 1408 C CA . LYS A 1 170 ? -37.441 -9.998 44.395 1.00 37.75 170 LYS A CA 1
ATOM 1409 C C . LYS A 1 170 ? -36.736 -9.875 45.744 1.00 37.75 170 LYS A C 1
ATOM 1411 O O . LYS A 1 170 ? -36.210 -10.899 46.228 1.00 37.75 170 LYS A O 1
#

Radius of gyra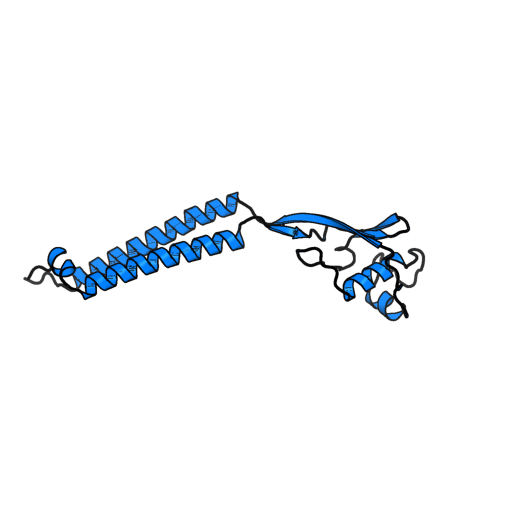tion: 31.41 Å; Cα contacts (8 Å, |Δi|>4): 152; chains: 1; bounding box: 69×25×85 Å

Mean predicted aligned error: 11.24 Å

Foldseek 3Di:
DADDPVNLVPDPVSVVVVVVLVVVLVVLLVVLLVVLCVPAPWDKFWDQQPKWKQFLVRDTDRCVLQVHDAGRVNDQDPVNQLVSLLVNPDDPPDPQQDDPNGGDSVSSVVPCPDRDPDRGIDIDIDIDTDHDVVVSVVSSVVVNVVSVVVSVVVVVVVCCCVNVVVPPDD

Solvent-accessible surface area (backbone atoms only — not comparable to full-atom values): 9988 Å² total; per-residue (Å²): 133,87,86,45,74,72,61,50,70,70,37,67,68,54,54,52,50,51,52,52,52,53,50,54,50,52,52,50,52,51,54,49,54,51,52,49,50,75,68,21,51,62,41,77,28,47,29,45,81,78,14,29,38,37,23,82,84,74,48,74,46,52,25,50,89,66,74,43,84,60,49,60,82,59,56,76,47,76,68,54,50,47,51,52,31,44,64,54,70,56,65,94,84,52,75,88,49,54,58,92,88,40,78,44,65,71,58,52,63,71,68,49,87,67,62,62,92,63,86,47,64,43,81,49,83,41,72,40,75,51,54,42,64,69,59,34,51,54,51,50,55,53,50,53,50,52,52,54,52,53,52,52,49,51,52,50,50,51,49,46,53,64,54,58,70,53,65,91,73,128